Protein AF-A0A7D9M108-F1 (afdb_monomer)

Foldseek 3Di:
DDDDPVCCVPPVPPPPDDDDDPVVVVVVVVVVVVVVVVVVVVVVVVVVVVVVVVVVVVVVVVVVVVVVVVVVVVVVVVVVVVVVVVVVVVVVVVVVVVVVVVVVVVVVVVVVVVVVVVVVVVVVVVVVVVVVVVVVVVVD

pLDDT: mean 90.79, std 12.87, range [45.12, 98.62]

Sequence (140 aa):
ELSCTHCMVLTHNKQNHSCVSVEEVAQKQREILESSSATLDEKLSEGKKALNNISGVMKSLEENTSATKEKIKQQKENIAKSVVDKLDERAKKMYEEVDEIHDELHTELSQQHDEIKEYIDKVQGNFSRKEVDSWTLMVY

Organism: Paramuricea clavata (NCBI:txid317549)

Secondary structure (DSSP, 8-state):
----HHHHHHTS-STT-----HHHHHHHHHHHHHHHHHHHHHHHHHHHHHHHHHHHHHHHHHHHHHHHHHHHHHHHHHHHHHHHHHHHHHHHHHHHHHHHHHHHHHHHHHHHHHHHHHHHHHHHHHHHHHHHHHHHHH--

Structure (mmCIF, N/CA/C/O backbone):
data_AF-A0A7D9M108-F1
#
_entry.id   AF-A0A7D9M108-F1
#
loop_
_atom_site.group_PDB
_atom_site.id
_atom_site.type_symbol
_atom_site.label_atom_id
_atom_site.label_alt_id
_atom_site.label_comp_id
_atom_site.label_asym_id
_atom_site.label_entity_id
_atom_site.label_seq_id
_atom_site.pdbx_PDB_ins_code
_atom_site.Cartn_x
_atom_site.Cartn_y
_atom_site.Cartn_z
_atom_site.occupancy
_atom_site.B_iso_or_equiv
_atom_site.auth_seq_id
_atom_site.auth_comp_id
_atom_site.auth_asym_id
_atom_site.auth_atom_id
_atom_site.pdbx_PDB_model_num
ATOM 1 N N . GLU A 1 1 ? 36.922 18.500 -56.507 1.00 72.56 1 GLU A N 1
ATOM 2 C CA . GLU A 1 1 ? 36.390 18.649 -57.875 1.00 72.56 1 GLU A CA 1
ATOM 3 C C . GLU A 1 1 ? 36.735 17.388 -58.645 1.00 72.56 1 GLU A C 1
ATOM 5 O O . GLU A 1 1 ? 37.875 16.949 -58.556 1.00 72.56 1 GLU A O 1
ATOM 10 N N . LEU A 1 2 ? 35.763 16.762 -59.309 1.00 83.75 2 LEU A N 1
ATOM 11 C CA . LEU A 1 2 ? 36.060 15.682 -60.247 1.00 83.75 2 LEU A CA 1
ATOM 12 C C . LEU A 1 2 ? 36.351 16.331 -61.596 1.00 83.75 2 LEU A C 1
ATOM 14 O O . LEU A 1 2 ? 35.520 17.080 -62.102 1.00 83.75 2 LEU A O 1
ATOM 18 N N . SER A 1 3 ? 37.519 16.060 -62.162 1.00 79.81 3 SER A N 1
ATOM 19 C CA . SER A 1 3 ? 37.904 16.573 -63.473 1.00 79.81 3 SER A CA 1
ATOM 20 C C . SER A 1 3 ? 38.330 15.417 -64.370 1.00 79.81 3 SER A C 1
ATOM 22 O O . SER A 1 3 ? 38.882 14.418 -63.911 1.00 79.81 3 SER A O 1
ATOM 24 N N . CYS A 1 4 ? 38.028 15.520 -65.665 1.00 85.19 4 CYS A N 1
ATOM 25 C CA . CYS A 1 4 ? 38.573 14.584 -66.638 1.00 85.19 4 CYS A CA 1
ATOM 26 C C . CYS A 1 4 ? 40.040 14.932 -66.931 1.00 85.19 4 CYS A C 1
ATOM 28 O O . CYS A 1 4 ? 40.497 16.051 -66.682 1.00 85.19 4 CYS A O 1
ATOM 30 N N . THR A 1 5 ? 40.770 13.994 -67.528 1.00 81.69 5 THR A N 1
ATOM 31 C CA . THR A 1 5 ? 42.185 14.175 -67.890 1.00 81.69 5 THR A CA 1
ATOM 32 C C . THR A 1 5 ? 42.423 15.407 -68.769 1.00 81.69 5 THR A C 1
ATOM 34 O O . THR A 1 5 ? 43.428 16.092 -68.607 1.00 81.69 5 THR A O 1
ATOM 37 N N . HIS A 1 6 ? 41.477 15.745 -69.650 1.00 82.75 6 HIS A N 1
ATOM 38 C CA . HIS A 1 6 ? 41.556 16.930 -70.504 1.00 82.75 6 HIS A CA 1
ATOM 39 C C . HIS A 1 6 ? 41.488 18.241 -69.700 1.00 82.75 6 HIS A C 1
ATOM 41 O O . HIS A 1 6 ? 42.338 19.115 -69.867 1.00 82.75 6 HIS A O 1
ATOM 47 N N . CYS A 1 7 ? 40.534 18.357 -68.771 1.00 82.69 7 CYS A N 1
ATOM 48 C CA . CYS A 1 7 ? 40.414 19.522 -67.888 1.00 82.69 7 CYS A CA 1
ATOM 49 C C . CYS A 1 7 ? 41.597 19.631 -66.917 1.00 82.69 7 CYS A C 1
ATOM 51 O O . CYS A 1 7 ? 42.055 20.735 -66.617 1.00 82.69 7 CYS A O 1
ATOM 53 N N . MET A 1 8 ? 42.135 18.496 -66.461 1.00 77.62 8 MET A N 1
ATOM 54 C CA . MET A 1 8 ? 43.327 18.464 -65.615 1.00 77.62 8 MET A CA 1
ATOM 55 C C . MET A 1 8 ? 44.523 19.146 -66.299 1.00 77.62 8 MET A C 1
ATOM 57 O O . MET A 1 8 ? 45.190 19.974 -65.684 1.00 77.62 8 MET A O 1
ATOM 61 N N . VAL A 1 9 ? 44.744 18.862 -67.588 1.00 78.62 9 VAL A N 1
ATOM 62 C CA . VAL A 1 9 ? 45.859 19.420 -68.373 1.00 78.62 9 VAL A CA 1
ATOM 63 C C . VAL A 1 9 ? 45.629 20.882 -68.771 1.00 78.62 9 VAL A C 1
ATOM 65 O O . VAL A 1 9 ? 46.566 21.679 -68.732 1.00 78.62 9 VAL A O 1
ATOM 68 N N . LEU A 1 10 ? 44.403 21.255 -69.153 1.00 79.25 10 LEU A N 1
ATOM 69 C CA . LEU A 1 10 ? 44.119 22.593 -69.690 1.00 79.25 10 LEU A CA 1
ATOM 70 C C . LEU A 1 10 ? 43.781 23.644 -68.627 1.00 79.25 10 LEU A C 1
ATOM 72 O O . LEU A 1 10 ? 44.038 24.828 -68.837 1.00 79.25 10 LEU A O 1
ATOM 76 N N . THR A 1 11 ? 43.195 23.235 -67.503 1.00 74.50 11 THR A N 1
ATOM 77 C CA . THR A 1 11 ? 42.589 24.157 -66.528 1.00 74.50 11 THR A CA 1
ATOM 78 C C . THR A 1 11 ? 43.214 24.031 -65.140 1.00 74.50 11 THR A C 1
ATOM 80 O O . THR A 1 11 ? 43.449 25.050 -64.490 1.00 74.50 11 THR A O 1
ATOM 83 N N . HIS A 1 12 ? 43.553 22.814 -64.700 1.00 72.56 12 HIS A N 1
ATOM 84 C CA . HIS A 1 12 ? 44.090 22.558 -63.353 1.00 72.56 12 HIS A CA 1
ATOM 85 C C . HIS A 1 12 ? 45.622 22.390 -63.285 1.00 72.56 12 HIS A C 1
ATOM 87 O O . HIS A 1 12 ? 46.151 22.112 -62.216 1.00 72.56 12 HIS A O 1
ATOM 93 N N . ASN A 1 13 ? 46.352 22.625 -64.382 1.00 68.25 13 ASN A N 1
ATOM 94 C CA . ASN A 1 13 ? 47.820 22.511 -64.471 1.00 68.25 13 ASN A CA 1
ATOM 95 C C . ASN A 1 13 ? 48.595 23.676 -63.796 1.00 68.25 13 ASN A C 1
ATOM 97 O O . ASN A 1 13 ? 49.824 23.718 -63.810 1.00 68.25 13 ASN A O 1
ATOM 101 N N . LYS A 1 14 ? 47.908 24.667 -63.204 1.00 63.91 14 LYS A N 1
ATOM 102 C CA . LYS A 1 14 ? 48.582 25.710 -62.408 1.00 63.91 14 LYS A CA 1
ATOM 103 C C . LYS A 1 14 ? 49.138 25.080 -61.125 1.00 63.91 14 LYS A C 1
ATOM 105 O O . LYS A 1 14 ? 48.411 24.386 -60.425 1.00 63.91 14 LYS A O 1
ATOM 110 N N . GLN A 1 15 ? 50.403 25.375 -60.815 1.00 59.16 15 GLN A N 1
ATOM 111 C CA . GLN A 1 15 ? 51.309 24.700 -59.858 1.00 59.16 15 GLN A CA 1
ATOM 112 C C . GLN A 1 15 ? 50.835 24.487 -58.398 1.00 59.16 15 GLN A C 1
ATOM 114 O O . GLN A 1 15 ? 51.610 23.990 -57.590 1.00 59.16 15 GLN A O 1
ATOM 119 N N . ASN A 1 16 ? 49.588 24.795 -58.039 1.00 63.91 16 ASN A N 1
ATOM 120 C CA . ASN A 1 16 ? 49.085 24.713 -56.664 1.00 63.91 16 ASN A CA 1
ATOM 121 C C . ASN A 1 16 ? 47.936 23.706 -56.467 1.00 63.91 16 ASN A C 1
ATOM 123 O O . ASN A 1 16 ? 47.341 23.675 -55.393 1.00 63.91 16 ASN A O 1
ATOM 127 N N . HIS A 1 17 ? 47.581 22.905 -57.478 1.00 70.44 17 HIS A N 1
ATOM 128 C CA . HIS A 1 17 ? 46.507 21.913 -57.365 1.00 70.44 17 HIS A CA 1
ATOM 129 C C . HIS A 1 17 ? 47.101 20.507 -57.206 1.00 70.44 17 HIS A C 1
ATOM 131 O O . HIS A 1 17 ? 47.738 19.986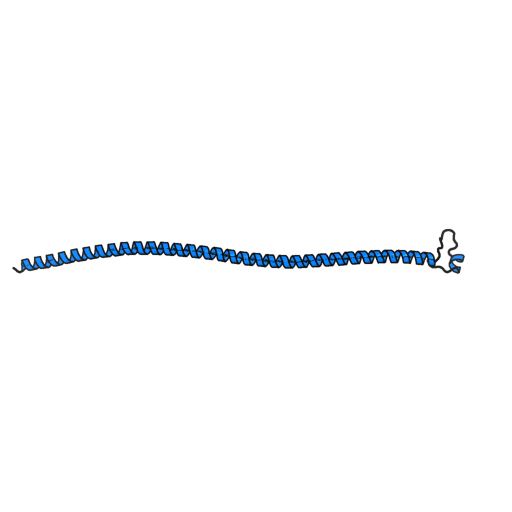 -58.117 1.00 70.44 17 HIS A O 1
ATOM 137 N N . SER A 1 18 ? 46.883 19.887 -56.043 1.00 75.69 18 SER A N 1
ATOM 138 C CA . SER A 1 18 ? 47.225 18.478 -55.819 1.00 75.69 18 SER A CA 1
ATOM 139 C C . SER A 1 18 ? 46.162 17.591 -56.468 1.00 75.69 18 SER A C 1
ATOM 141 O O . SER A 1 18 ? 44.991 17.651 -56.087 1.00 75.69 18 SER A O 1
ATOM 143 N N . CYS A 1 19 ? 46.554 16.800 -57.470 1.00 78.06 19 CYS A N 1
ATOM 144 C CA . CYS A 1 19 ? 45.674 15.836 -58.121 1.00 78.06 19 CYS A CA 1
ATOM 145 C C . CYS A 1 19 ? 45.893 14.444 -57.525 1.00 78.06 19 CYS A C 1
ATOM 147 O O . CYS A 1 19 ? 47.019 13.956 -57.473 1.00 78.06 19 CYS A O 1
ATOM 149 N N . VAL A 1 20 ? 44.803 13.802 -57.114 1.00 83.25 20 VAL A N 1
ATOM 150 C CA . VAL A 1 20 ? 44.785 12.453 -56.539 1.00 83.25 20 VAL A CA 1
ATOM 151 C C . VAL A 1 20 ? 43.847 11.596 -57.380 1.00 83.25 20 VAL A C 1
ATOM 153 O O . VAL A 1 20 ? 42.858 12.109 -57.914 1.00 83.25 20 VAL A O 1
ATOM 156 N N . SER A 1 21 ? 44.152 10.307 -57.533 1.00 86.25 21 SER A N 1
ATOM 157 C CA . SER A 1 21 ? 43.277 9.401 -58.273 1.00 86.25 21 SER A CA 1
ATOM 158 C C . SER A 1 21 ? 41.895 9.317 -57.609 1.00 86.25 21 SER A C 1
ATOM 160 O O . SER A 1 21 ? 41.754 9.372 -56.384 1.00 86.25 21 SER A O 1
ATOM 162 N N . VAL A 1 22 ? 40.846 9.184 -58.426 1.00 89.38 22 VAL A N 1
ATOM 163 C CA . VAL A 1 22 ? 39.476 9.000 -57.914 1.00 89.38 22 VAL A CA 1
ATOM 164 C C . VAL A 1 22 ? 39.385 7.735 -57.063 1.00 89.38 22 VAL A C 1
ATOM 166 O O . VAL A 1 22 ? 38.650 7.717 -56.082 1.00 89.38 22 VAL A O 1
ATOM 169 N N . GLU A 1 23 ? 40.158 6.706 -57.407 1.00 90.94 23 GLU A N 1
ATOM 170 C CA . GLU A 1 23 ? 40.229 5.444 -56.676 1.00 90.94 23 GLU A CA 1
ATOM 171 C C . GLU A 1 23 ? 40.731 5.634 -55.239 1.00 90.94 23 GLU A C 1
ATOM 173 O O . GLU A 1 23 ? 40.054 5.209 -54.306 1.00 90.94 23 GLU A O 1
ATOM 178 N N . GLU A 1 24 ? 41.834 6.361 -55.032 1.00 90.31 24 GLU A N 1
ATOM 179 C CA . GLU A 1 24 ? 42.357 6.648 -53.688 1.00 90.31 24 GLU A CA 1
ATOM 180 C C . GLU A 1 24 ? 41.374 7.460 -52.836 1.00 90.31 24 GLU A C 1
ATOM 182 O O . GLU A 1 24 ? 41.210 7.202 -51.642 1.00 90.31 24 GLU A O 1
ATOM 187 N N . VAL A 1 25 ? 40.705 8.453 -53.434 1.00 91.44 25 VAL A N 1
ATOM 188 C CA . VAL A 1 25 ? 39.698 9.258 -52.725 1.00 91.44 25 VAL A CA 1
ATOM 189 C C . VAL A 1 25 ? 38.473 8.407 -52.386 1.00 91.44 25 VAL A C 1
ATOM 191 O O . VAL A 1 25 ? 37.967 8.483 -51.266 1.00 91.44 25 VAL A O 1
ATOM 194 N N . ALA A 1 26 ? 38.014 7.572 -53.320 1.00 93.44 26 ALA A N 1
ATOM 195 C CA . ALA A 1 26 ? 36.885 6.674 -53.109 1.00 93.44 26 ALA A CA 1
ATOM 196 C C . ALA A 1 26 ? 37.183 5.624 -52.031 1.00 93.44 26 ALA A C 1
ATOM 198 O O . ALA A 1 26 ? 36.314 5.343 -51.205 1.00 93.44 26 ALA A O 1
ATOM 199 N N . GLN A 1 27 ? 38.404 5.081 -52.001 1.00 95.56 27 GLN A N 1
ATOM 200 C CA . GLN A 1 27 ? 38.841 4.151 -50.965 1.00 95.56 27 GLN A CA 1
ATOM 201 C C . GLN A 1 27 ? 38.851 4.824 -49.588 1.00 95.56 27 GLN A C 1
ATOM 203 O O . GLN A 1 27 ? 38.199 4.329 -48.672 1.00 95.56 27 GLN A O 1
ATOM 208 N N . LYS A 1 28 ? 39.497 5.990 -49.449 1.00 95.31 28 LYS A N 1
ATOM 209 C CA . LYS A 1 28 ? 39.521 6.734 -48.176 1.00 95.31 28 LYS A CA 1
ATOM 210 C C . LYS A 1 28 ? 38.118 7.073 -47.683 1.00 95.31 28 LYS A C 1
ATOM 212 O O . LYS A 1 28 ? 37.820 6.923 -46.502 1.00 95.31 28 LYS A O 1
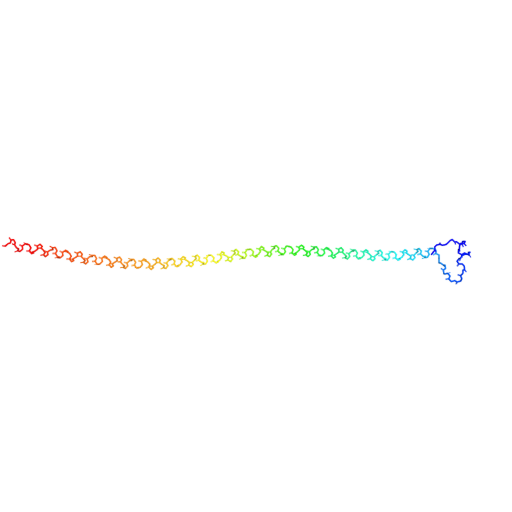ATOM 217 N N . GLN A 1 29 ? 37.238 7.509 -48.584 1.00 96.19 29 GLN A N 1
ATOM 218 C CA . GLN A 1 29 ? 35.864 7.831 -48.214 1.00 96.19 29 GLN A CA 1
ATOM 219 C C . GLN A 1 29 ? 35.093 6.586 -47.761 1.00 96.19 29 GLN A C 1
ATOM 221 O O . GLN A 1 29 ? 34.307 6.672 -46.820 1.00 96.19 29 GLN A O 1
ATOM 226 N N . ARG A 1 30 ? 35.326 5.431 -48.396 1.00 97.19 30 ARG A N 1
ATOM 227 C CA . ARG A 1 30 ? 34.731 4.154 -47.987 1.00 97.19 30 ARG A CA 1
ATOM 228 C C . ARG A 1 30 ? 35.179 3.757 -46.582 1.00 97.19 30 ARG A C 1
ATOM 230 O O . ARG A 1 30 ? 34.321 3.488 -45.751 1.00 97.19 30 ARG A O 1
ATOM 237 N N . GLU A 1 31 ? 36.476 3.809 -46.297 1.00 97.19 31 GLU A N 1
ATOM 238 C CA . GLU A 1 31 ? 37.031 3.488 -44.972 1.00 97.19 31 GLU A CA 1
ATOM 239 C C . GLU A 1 31 ? 36.461 4.410 -43.874 1.00 97.19 31 GLU A C 1
ATOM 241 O O . GLU A 1 31 ? 36.070 3.950 -42.799 1.00 97.19 31 GLU A O 1
ATOM 246 N N . ILE A 1 32 ? 36.335 5.714 -44.156 1.00 97.31 32 ILE A N 1
ATOM 247 C CA . ILE A 1 32 ? 35.716 6.683 -43.233 1.00 97.31 32 ILE A CA 1
ATOM 248 C C . ILE A 1 32 ? 34.241 6.342 -42.980 1.00 97.31 32 ILE A C 1
ATOM 250 O O . ILE A 1 32 ? 33.779 6.409 -41.836 1.00 97.31 32 ILE A O 1
ATOM 254 N N . LEU A 1 33 ? 33.495 5.987 -44.030 1.00 97.62 33 LEU A N 1
ATOM 255 C CA . LEU A 1 33 ? 32.083 5.620 -43.918 1.00 97.62 33 LEU A CA 1
ATOM 256 C C . LEU A 1 33 ? 31.899 4.318 -43.136 1.00 97.62 33 LEU A C 1
ATOM 258 O O . LEU A 1 33 ? 31.022 4.258 -42.280 1.00 97.62 33 LEU A O 1
ATOM 262 N N . GLU A 1 34 ? 32.734 3.311 -43.380 1.00 97.94 34 GLU A N 1
ATOM 263 C CA . GLU A 1 34 ? 32.711 2.038 -42.652 1.00 97.94 34 GLU A CA 1
ATOM 264 C C . GLU A 1 34 ? 32.991 2.247 -41.158 1.00 97.94 34 GLU A C 1
ATOM 266 O O . GLU A 1 34 ? 32.228 1.772 -40.316 1.00 97.94 34 GLU A O 1
ATOM 271 N N . SER A 1 35 ? 34.012 3.041 -40.818 1.00 97.62 35 SER A N 1
ATOM 272 C CA . SER A 1 35 ? 34.331 3.400 -39.429 1.00 97.62 35 SER A CA 1
ATOM 273 C C . SER A 1 35 ? 33.192 4.174 -38.748 1.00 97.62 35 SER A C 1
ATOM 275 O O . SER A 1 35 ? 32.798 3.880 -37.613 1.00 97.62 35 SER A O 1
ATOM 277 N N . SER A 1 36 ? 32.597 5.130 -39.466 1.00 97.50 36 SER A N 1
ATOM 278 C CA . SER A 1 36 ? 31.458 5.906 -38.964 1.00 97.50 36 SER A CA 1
ATOM 279 C C . SER A 1 36 ? 30.226 5.024 -38.751 1.00 97.50 36 SER A C 1
ATOM 281 O O . SER A 1 36 ? 29.555 5.154 -37.730 1.00 97.50 36 SER A O 1
ATOM 283 N N . SER A 1 37 ? 29.949 4.098 -39.674 1.00 97.94 37 SER A N 1
ATOM 284 C CA . SER A 1 37 ? 28.848 3.137 -39.555 1.00 97.94 37 SER A CA 1
ATOM 285 C C . SER A 1 37 ? 29.034 2.233 -38.341 1.00 97.94 37 SER A C 1
ATOM 287 O O . SER A 1 37 ? 28.112 2.105 -37.542 1.00 97.94 37 SER A O 1
ATOM 289 N N . ALA A 1 38 ? 30.235 1.679 -38.147 1.00 98.00 38 ALA A N 1
ATOM 290 C CA . ALA A 1 38 ? 30.536 0.843 -36.987 1.00 98.00 38 ALA A CA 1
ATOM 291 C C . ALA A 1 38 ? 30.334 1.602 -35.664 1.00 98.00 38 ALA A C 1
ATOM 293 O O . ALA A 1 38 ? 29.736 1.076 -34.725 1.00 98.00 38 ALA A O 1
ATOM 294 N N . THR A 1 39 ? 30.757 2.870 -35.611 1.00 98.12 39 THR A N 1
ATOM 295 C CA . THR A 1 39 ? 30.539 3.734 -34.440 1.00 98.12 39 THR A CA 1
ATOM 296 C C . THR A 1 39 ? 29.047 3.976 -34.183 1.00 98.12 39 THR A C 1
ATOM 298 O O . THR A 1 39 ? 28.594 3.946 -33.038 1.00 98.12 39 THR A O 1
ATOM 301 N N . LEU A 1 40 ? 28.259 4.213 -35.237 1.00 98.19 40 LEU A N 1
ATOM 302 C CA . LEU A 1 40 ? 26.811 4.402 -35.116 1.00 98.19 40 LEU A CA 1
ATOM 303 C C . LEU A 1 40 ? 26.107 3.132 -34.628 1.00 98.19 40 LEU A C 1
ATOM 305 O O . LEU A 1 40 ? 25.223 3.228 -33.776 1.00 98.19 40 LEU A O 1
ATOM 309 N N . ASP A 1 41 ? 26.513 1.959 -35.112 1.00 98.38 41 ASP A N 1
ATOM 310 C CA . ASP A 1 41 ? 25.960 0.674 -34.678 1.00 98.38 41 ASP A CA 1
ATOM 311 C C . ASP A 1 41 ? 26.253 0.396 -33.197 1.00 98.38 41 ASP A C 1
ATOM 313 O O . ASP A 1 41 ? 25.360 -0.030 -32.455 1.00 98.38 41 ASP A O 1
ATOM 317 N N . GLU A 1 42 ? 27.468 0.701 -32.731 1.00 98.44 42 GLU A N 1
ATOM 318 C CA . GLU A 1 42 ? 27.830 0.609 -31.314 1.00 98.44 42 GLU A CA 1
ATOM 319 C C . GLU A 1 42 ? 26.957 1.537 -30.460 1.00 98.44 42 GLU A C 1
ATOM 321 O O . GLU A 1 42 ? 26.319 1.087 -29.503 1.00 98.44 42 GLU A O 1
ATOM 326 N N . LYS A 1 43 ? 26.836 2.815 -30.844 1.00 98.31 43 LYS A N 1
ATOM 327 C CA . LYS A 1 43 ? 26.004 3.791 -30.121 1.00 98.31 43 LYS A CA 1
ATOM 328 C C . LYS A 1 43 ? 24.526 3.410 -30.124 1.00 98.31 43 LYS A C 1
ATOM 330 O O . LYS A 1 43 ? 23.839 3.590 -29.117 1.00 98.31 43 LYS A O 1
ATOM 335 N N . LEU A 1 44 ? 24.030 2.841 -31.221 1.00 98.38 44 LEU A N 1
ATOM 336 C CA . LEU A 1 44 ? 22.667 2.327 -31.303 1.00 98.38 44 LEU A CA 1
ATOM 337 C C . LEU A 1 44 ? 22.460 1.138 -30.355 1.00 98.38 44 LEU A C 1
ATOM 339 O O . LEU A 1 44 ? 21.421 1.048 -29.697 1.00 98.38 44 LEU A O 1
ATOM 343 N N . SER A 1 45 ? 23.436 0.234 -30.264 1.00 98.50 45 SER A N 1
ATOM 344 C CA . SER A 1 45 ? 23.410 -0.903 -29.338 1.00 98.50 45 SER A CA 1
ATOM 345 C C . SER A 1 45 ? 23.418 -0.447 -27.874 1.00 98.50 45 SER A C 1
ATOM 347 O O . SER A 1 45 ? 22.573 -0.880 -27.082 1.00 98.50 45 SER A O 1
ATOM 349 N N . GLU A 1 46 ? 24.298 0.494 -27.522 1.00 98.50 46 GLU A N 1
ATOM 350 C CA . GLU A 1 46 ? 24.340 1.122 -26.196 1.00 98.50 46 GLU A CA 1
ATOM 351 C C . GLU A 1 46 ? 23.003 1.788 -25.849 1.00 98.50 46 GLU A C 1
ATOM 353 O O . GLU A 1 46 ? 22.456 1.556 -24.768 1.00 98.50 46 GLU A O 1
ATOM 358 N N . GLY A 1 47 ? 22.438 2.555 -26.788 1.00 98.56 47 GLY A N 1
ATOM 359 C CA . GLY A 1 47 ? 21.142 3.211 -26.629 1.00 98.56 47 GLY A CA 1
ATOM 360 C C . GLY A 1 47 ? 20.006 2.218 -26.382 1.00 98.56 47 GLY A C 1
ATOM 361 O O . GLY A 1 47 ? 19.211 2.405 -25.460 1.00 98.56 47 GLY A O 1
ATOM 362 N N . LYS A 1 48 ? 19.960 1.111 -27.136 1.00 98.62 48 LYS A N 1
ATOM 363 C CA . LYS A 1 48 ? 18.978 0.029 -26.928 1.00 98.62 48 LYS A CA 1
ATOM 364 C C . LYS A 1 48 ? 19.122 -0.617 -25.550 1.00 98.62 48 LYS A C 1
ATOM 366 O O . LYS A 1 48 ? 18.120 -0.862 -24.879 1.00 98.62 48 LYS A O 1
ATOM 371 N N . LYS A 1 49 ? 20.355 -0.872 -25.100 1.00 98.56 49 LYS A N 1
ATOM 372 C CA . LYS A 1 49 ? 20.622 -1.436 -23.769 1.00 98.56 49 LYS A CA 1
ATOM 373 C C . LYS A 1 49 ? 20.178 -0.484 -22.657 1.00 98.56 49 LYS A C 1
ATOM 375 O O . LYS A 1 49 ? 19.518 -0.916 -21.714 1.00 98.56 49 LYS A O 1
ATOM 380 N N . ALA A 1 50 ? 20.505 0.802 -22.779 1.00 98.50 50 ALA A N 1
ATOM 381 C CA . ALA A 1 50 ? 20.087 1.823 -21.825 1.00 98.50 50 ALA A CA 1
ATOM 382 C C . ALA A 1 50 ? 18.557 1.935 -21.753 1.00 98.50 50 ALA A C 1
ATOM 384 O O . ALA A 1 50 ? 18.000 1.945 -20.656 1.00 98.50 50 ALA A O 1
ATOM 385 N N . LEU A 1 51 ? 17.879 1.934 -22.906 1.00 98.56 51 LEU A N 1
ATOM 386 C CA . LEU A 1 51 ? 16.420 1.981 -22.974 1.00 98.56 51 LEU A CA 1
ATOM 387 C C . LEU A 1 51 ? 15.780 0.782 -22.263 1.00 98.56 51 LEU A C 1
ATOM 389 O O . LEU A 1 51 ? 14.919 0.976 -21.410 1.00 98.56 51 LEU A O 1
ATOM 393 N N . ASN A 1 52 ? 16.250 -0.438 -22.536 1.00 98.56 52 ASN A N 1
ATOM 394 C CA . ASN A 1 52 ? 15.742 -1.645 -21.877 1.00 98.56 52 ASN A CA 1
ATOM 395 C C . ASN A 1 52 ? 15.937 -1.605 -20.355 1.00 98.56 52 ASN A C 1
ATOM 397 O O . ASN A 1 52 ? 15.032 -1.978 -19.607 1.00 98.56 52 ASN A O 1
ATOM 401 N N . ASN A 1 53 ? 17.091 -1.122 -19.888 1.00 98.50 53 ASN A N 1
ATOM 402 C CA . ASN A 1 53 ? 17.350 -0.965 -18.458 1.00 98.50 53 ASN A CA 1
ATOM 403 C C . ASN A 1 53 ? 16.379 0.036 -17.818 1.00 98.50 53 ASN A C 1
ATOM 405 O O . ASN A 1 53 ? 15.812 -0.254 -16.766 1.00 98.50 53 ASN A O 1
ATOM 409 N N . ILE A 1 54 ? 16.155 1.188 -18.460 1.00 98.56 54 ILE A N 1
ATOM 410 C CA . ILE A 1 54 ? 15.209 2.202 -17.977 1.00 98.56 54 ILE A CA 1
ATOM 411 C C . ILE A 1 54 ? 13.791 1.630 -17.933 1.00 98.56 54 ILE A C 1
ATOM 413 O O . ILE A 1 54 ? 13.123 1.761 -16.910 1.00 98.56 54 ILE A O 1
ATOM 417 N N . SER A 1 55 ? 13.346 0.935 -18.983 1.00 98.44 55 SER A N 1
ATOM 418 C CA . SER A 1 55 ? 12.034 0.278 -19.000 1.00 98.44 55 SER A CA 1
ATOM 419 C C . SER A 1 55 ? 11.885 -0.750 -17.874 1.00 98.44 55 SER A C 1
ATOM 421 O O . SER A 1 55 ? 10.836 -0.808 -17.233 1.00 98.44 55 SER A O 1
ATOM 423 N N . GLY A 1 56 ? 12.939 -1.519 -17.581 1.00 98.62 56 GLY A N 1
ATOM 424 C CA . GLY A 1 56 ? 12.959 -2.445 -16.448 1.00 98.62 56 GLY A CA 1
ATOM 425 C C . GLY A 1 56 ? 12.806 -1.731 -15.103 1.00 98.62 56 GLY A C 1
ATOM 426 O O . GLY A 1 56 ? 11.972 -2.120 -14.289 1.00 98.62 56 GLY A O 1
ATOM 427 N N . VAL A 1 57 ? 13.554 -0.645 -14.887 1.00 98.50 57 VAL A N 1
ATOM 428 C CA . VAL A 1 57 ? 13.460 0.162 -13.659 1.00 98.50 57 VAL A CA 1
ATOM 429 C C . VAL A 1 57 ? 12.078 0.802 -13.509 1.00 98.50 57 VAL A C 1
ATOM 431 O O . VAL A 1 57 ? 11.530 0.793 -12.409 1.00 98.50 57 VAL A O 1
ATOM 434 N N . MET A 1 58 ? 11.487 1.316 -14.593 1.00 98.50 58 MET A N 1
ATOM 435 C CA . MET A 1 58 ? 10.136 1.890 -14.573 1.00 98.50 58 MET A CA 1
ATOM 436 C C . MET A 1 58 ? 9.088 0.860 -14.146 1.00 98.50 58 MET A C 1
ATOM 438 O O . MET A 1 58 ? 8.256 1.159 -13.292 1.00 98.50 58 MET A O 1
ATOM 442 N N . LYS A 1 59 ? 9.171 -0.366 -14.674 1.00 98.44 59 LYS A N 1
ATOM 443 C CA . LYS A 1 59 ? 8.273 -1.457 -14.285 1.00 98.44 59 LYS A CA 1
ATOM 444 C C . LYS A 1 59 ? 8.419 -1.807 -12.801 1.00 98.44 59 LYS A C 1
ATOM 446 O O . LYS A 1 59 ? 7.426 -1.849 -12.080 1.00 98.44 59 LYS A O 1
ATOM 451 N N . SER A 1 60 ? 9.653 -1.968 -12.320 1.00 98.44 60 SER A N 1
ATOM 452 C CA . SER A 1 60 ? 9.915 -2.238 -10.900 1.00 98.44 60 SER A CA 1
ATOM 453 C C . SER A 1 60 ? 9.414 -1.114 -9.989 1.00 98.44 60 SER A C 1
ATOM 455 O O . SER A 1 60 ? 8.918 -1.374 -8.894 1.00 98.44 60 SER A O 1
ATOM 457 N N . LEU A 1 61 ? 9.528 0.146 -10.420 1.00 98.44 61 LEU A N 1
ATOM 458 C CA . LEU A 1 61 ? 9.012 1.293 -9.674 1.00 98.44 61 LEU A CA 1
ATOM 459 C C . LEU A 1 61 ? 7.485 1.238 -9.541 1.00 98.44 61 LEU A C 1
ATOM 461 O O . LEU A 1 61 ? 6.956 1.492 -8.456 1.00 98.44 61 LEU A O 1
ATOM 465 N N . GLU A 1 62 ? 6.778 0.894 -10.615 1.00 98.31 62 GLU A N 1
ATOM 466 C CA . GLU A 1 62 ? 5.319 0.773 -10.624 1.00 98.31 62 GLU A CA 1
ATOM 467 C C . GLU A 1 62 ? 4.830 -0.379 -9.731 1.00 98.31 62 GLU A C 1
ATOM 469 O O . GLU A 1 62 ? 3.929 -0.191 -8.904 1.00 98.31 62 GLU A O 1
ATOM 474 N N . GLU A 1 63 ? 5.481 -1.541 -9.820 1.00 98.44 63 GLU A N 1
ATOM 475 C CA . GLU A 1 63 ? 5.203 -2.706 -8.973 1.00 98.44 63 GLU A CA 1
ATOM 476 C C . GLU A 1 63 ? 5.440 -2.388 -7.489 1.00 98.44 63 GLU A C 1
ATOM 478 O O . GLU A 1 63 ? 4.557 -2.600 -6.651 1.00 98.44 63 GLU A O 1
ATOM 483 N N . ASN A 1 64 ? 6.590 -1.792 -7.156 1.00 98.44 64 ASN A N 1
ATOM 484 C CA . ASN A 1 64 ? 6.932 -1.415 -5.783 1.00 98.44 64 ASN A CA 1
ATOM 485 C C . ASN A 1 64 ? 5.979 -0.363 -5.213 1.00 98.44 64 ASN A C 1
ATOM 487 O O . ASN A 1 64 ? 5.586 -0.441 -4.044 1.00 98.44 64 ASN A O 1
ATOM 491 N N . THR A 1 65 ? 5.585 0.615 -6.028 1.00 98.38 65 THR A N 1
ATOM 492 C CA . THR A 1 65 ? 4.634 1.653 -5.620 1.00 98.38 65 THR A CA 1
ATOM 493 C C . THR A 1 65 ? 3.274 1.040 -5.307 1.00 98.38 65 THR A C 1
ATOM 495 O O . THR A 1 65 ? 2.678 1.350 -4.274 1.00 98.38 65 THR A O 1
ATOM 498 N N . SER A 1 66 ? 2.796 0.140 -6.165 1.00 98.19 66 SER A N 1
ATOM 499 C CA . SER A 1 66 ? 1.517 -0.552 -5.984 1.00 98.19 66 SER A CA 1
ATOM 500 C C . SER A 1 66 ? 1.531 -1.441 -4.738 1.00 98.19 66 SER A C 1
ATOM 502 O O . SER A 1 66 ? 0.640 -1.335 -3.895 1.00 98.19 66 SER A O 1
ATOM 504 N N . ALA A 1 67 ? 2.592 -2.231 -4.547 1.00 98.50 67 ALA A N 1
ATOM 505 C CA . ALA A 1 67 ? 2.766 -3.069 -3.362 1.00 98.50 67 ALA A CA 1
ATOM 506 C C . ALA A 1 6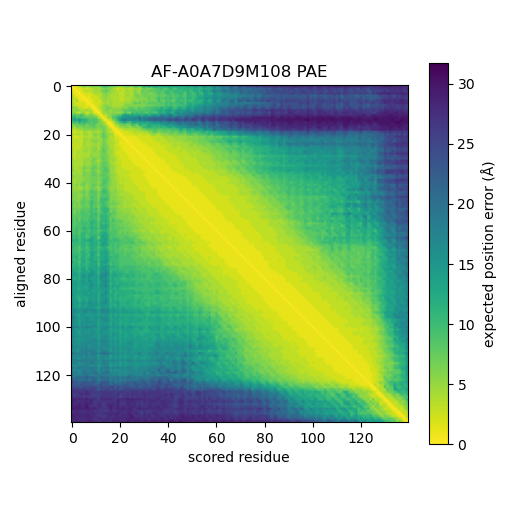7 ? 2.840 -2.243 -2.066 1.00 98.50 67 ALA A C 1
ATOM 508 O O . ALA A 1 67 ? 2.283 -2.632 -1.040 1.00 98.50 67 ALA A O 1
ATOM 509 N N . THR A 1 68 ? 3.502 -1.085 -2.103 1.00 98.50 68 THR A N 1
ATOM 510 C CA . THR A 1 68 ? 3.598 -0.188 -0.942 1.00 98.50 68 THR A CA 1
ATOM 511 C C . THR A 1 68 ? 2.242 0.418 -0.590 1.00 98.50 68 THR A C 1
ATOM 513 O O . THR A 1 68 ? 1.872 0.431 0.583 1.00 98.50 68 THR A O 1
ATOM 516 N N . LYS A 1 69 ? 1.465 0.868 -1.585 1.00 98.44 69 LYS A N 1
ATOM 517 C CA . LYS A 1 69 ? 0.100 1.376 -1.367 1.00 98.44 69 LYS A CA 1
ATOM 518 C C . LYS A 1 69 ? -0.802 0.324 -0.720 1.00 98.44 69 LYS A C 1
ATOM 520 O O . LYS A 1 69 ? -1.521 0.643 0.224 1.00 98.44 69 LYS A O 1
ATOM 525 N N . GLU A 1 70 ? -0.722 -0.922 -1.180 1.00 98.50 70 GLU A N 1
ATOM 526 C CA . GLU A 1 70 ? -1.517 -2.019 -0.623 1.00 98.50 70 GLU A CA 1
ATOM 527 C C . GLU A 1 70 ? -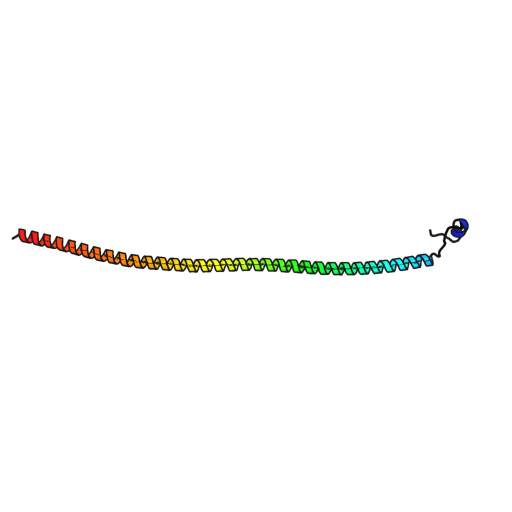1.113 -2.345 0.823 1.00 98.50 70 GLU A C 1
ATOM 529 O O . GLU A 1 70 ? -1.970 -2.461 1.698 1.00 98.50 70 GLU A O 1
ATOM 534 N N . LYS A 1 71 ? 0.193 -2.377 1.125 1.00 98.50 71 LY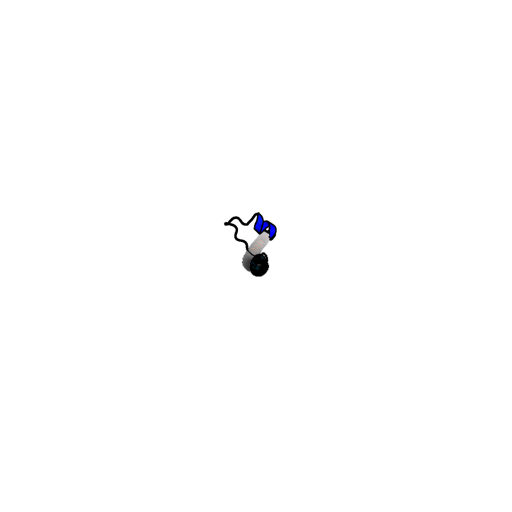S A N 1
ATOM 535 C CA . LYS A 1 71 ? 0.682 -2.540 2.506 1.00 98.50 71 LYS A CA 1
ATOM 536 C C . LYS A 1 71 ? 0.182 -1.434 3.433 1.00 98.50 71 LYS A C 1
ATOM 538 O O . LYS A 1 71 ? -0.238 -1.726 4.549 1.00 98.50 71 LYS A O 1
ATOM 543 N N . ILE A 1 72 ? 0.198 -0.179 2.977 1.00 98.38 72 ILE A N 1
ATOM 544 C CA . ILE A 1 72 ? -0.317 0.959 3.755 1.00 98.38 72 ILE A CA 1
ATOM 545 C C . ILE A 1 72 ? -1.812 0.779 4.044 1.00 98.38 72 ILE A C 1
ATOM 547 O O . ILE A 1 72 ? -2.250 1.000 5.174 1.00 98.38 72 ILE A O 1
ATOM 551 N N . LYS A 1 73 ? -2.597 0.347 3.050 1.00 98.31 73 LYS A N 1
ATOM 552 C CA . LYS A 1 73 ? -4.031 0.084 3.216 1.00 98.31 73 LYS A CA 1
ATOM 553 C C . LYS A 1 73 ? -4.286 -1.003 4.266 1.00 98.31 73 LYS A C 1
ATOM 555 O O . LYS A 1 73 ? -5.037 -0.764 5.209 1.00 98.31 73 LYS A O 1
ATOM 560 N N . GLN A 1 74 ? -3.597 -2.137 4.159 1.00 98.31 74 GLN A N 1
ATOM 561 C CA . GLN A 1 74 ? -3.724 -3.248 5.109 1.00 98.31 74 GLN A CA 1
ATOM 562 C C . GLN A 1 74 ? -3.299 -2.849 6.527 1.00 98.31 74 GLN A C 1
ATOM 564 O O . GLN A 1 74 ? -3.969 -3.183 7.500 1.00 98.31 74 GLN A O 1
ATOM 569 N N . GLN A 1 75 ? -2.209 -2.088 6.668 1.00 98.38 75 GLN A N 1
ATOM 570 C CA . GLN A 1 75 ? -1.777 -1.578 7.971 1.00 98.38 75 GLN A CA 1
ATOM 571 C C . GLN A 1 75 ? -2.824 -0.659 8.601 1.00 98.38 75 GLN A C 1
ATOM 573 O O . GLN A 1 75 ? -3.111 -0.794 9.790 1.00 98.38 75 GLN A O 1
ATOM 578 N N . LYS A 1 76 ? -3.427 0.241 7.815 1.00 98.06 76 LYS A N 1
ATOM 579 C CA . LYS A 1 76 ? -4.499 1.122 8.290 1.00 98.06 76 LYS A CA 1
ATOM 580 C C . LYS A 1 76 ? -5.699 0.321 8.802 1.00 98.06 76 LYS A C 1
ATOM 582 O O . LYS A 1 76 ? -6.210 0.628 9.875 1.00 98.06 76 LYS A O 1
ATOM 587 N N . GLU A 1 77 ? -6.130 -0.694 8.057 1.00 98.12 77 GLU A N 1
ATOM 588 C CA . GLU A 1 77 ? -7.250 -1.567 8.438 1.00 98.12 77 GLU A CA 1
ATOM 589 C C . GLU A 1 77 ? -6.941 -2.357 9.718 1.00 98.12 77 GLU A C 1
ATOM 591 O O . GLU A 1 77 ? -7.755 -2.381 10.641 1.00 98.12 77 GLU A O 1
ATOM 596 N N . ASN A 1 78 ? -5.734 -2.918 9.826 1.00 98.19 78 ASN A N 1
ATOM 597 C CA . ASN A 1 78 ? -5.302 -3.663 11.009 1.00 98.19 78 ASN A CA 1
ATOM 598 C C . ASN A 1 78 ? -5.235 -2.785 12.265 1.00 98.19 78 ASN A C 1
ATOM 600 O O . ASN A 1 78 ? -5.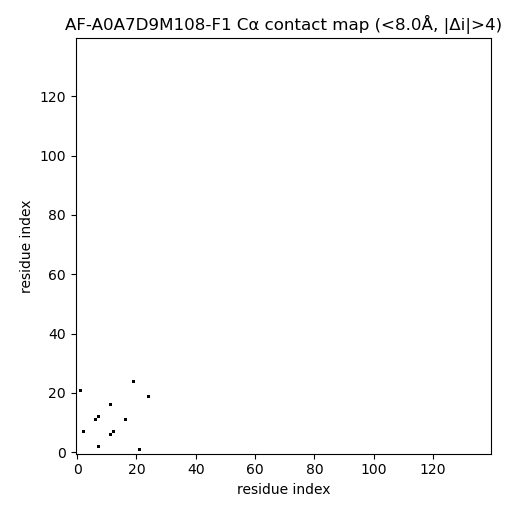680 -3.204 13.333 1.00 98.19 78 ASN A O 1
ATOM 604 N N . ILE A 1 79 ? -4.702 -1.564 12.148 1.00 98.19 79 ILE A N 1
ATOM 605 C CA . ILE A 1 79 ? -4.651 -0.612 13.265 1.00 98.19 79 ILE A CA 1
ATOM 606 C C . ILE A 1 79 ? -6.066 -0.223 13.688 1.00 98.19 79 ILE A C 1
ATOM 608 O O . ILE A 1 79 ? -6.367 -0.260 14.878 1.00 98.19 79 ILE A O 1
ATOM 612 N N . ALA A 1 80 ? -6.939 0.114 12.732 1.00 98.12 80 ALA A N 1
ATOM 613 C CA . ALA A 1 80 ? -8.318 0.487 13.029 1.00 98.12 80 ALA A CA 1
ATOM 614 C C . ALA A 1 80 ? -9.050 -0.636 13.772 1.00 98.12 80 ALA A C 1
ATOM 616 O O . ALA A 1 80 ? -9.634 -0.384 14.823 1.00 98.12 80 ALA A O 1
ATOM 617 N N . LYS A 1 81 ? -8.939 -1.877 13.284 1.00 98.12 81 LYS A N 1
ATOM 618 C CA . LYS A 1 81 ? -9.519 -3.045 13.948 1.00 98.12 81 LYS A CA 1
ATOM 619 C C . LYS A 1 81 ? -8.964 -3.225 15.361 1.00 98.12 81 LYS A C 1
ATOM 621 O O . LYS A 1 81 ? -9.732 -3.330 16.304 1.00 98.12 81 LYS A O 1
ATOM 626 N N . SER A 1 82 ? -7.640 -3.170 15.527 1.00 98.00 82 SER A N 1
ATOM 627 C CA . SER A 1 82 ? -7.016 -3.340 16.844 1.00 98.00 82 SER A CA 1
ATOM 628 C C . SER A 1 82 ? -7.445 -2.273 17.855 1.00 98.00 82 SER A C 1
ATOM 630 O O . SER A 1 82 ? -7.568 -2.565 19.043 1.00 98.00 82 SER A O 1
ATOM 632 N N . VAL A 1 83 ? -7.647 -1.034 17.402 1.00 98.19 83 VAL A N 1
ATOM 633 C CA . VAL A 1 83 ? -8.130 0.055 18.256 1.00 98.19 83 VAL A CA 1
ATOM 634 C C . VAL A 1 83 ? -9.590 -0.166 18.639 1.00 98.19 83 VAL A C 1
ATOM 636 O O . VAL A 1 83 ? -9.912 -0.019 19.814 1.00 98.19 83 VAL A O 1
ATOM 639 N N . VAL A 1 84 ? -10.447 -0.539 17.683 1.00 98.38 84 VAL A N 1
ATOM 640 C CA . VAL A 1 84 ? -11.865 -0.836 17.942 1.00 98.38 84 VAL A CA 1
ATOM 641 C C . VAL A 1 84 ? -12.000 -1.982 18.941 1.00 98.38 84 VAL A C 1
ATOM 643 O O . VAL A 1 84 ? -12.630 -1.790 19.972 1.00 98.38 84 VAL A O 1
ATOM 646 N N . ASP A 1 85 ? -11.305 -3.101 18.719 1.00 98.31 85 ASP A N 1
ATOM 647 C CA . ASP A 1 85 ? -11.371 -4.274 19.601 1.00 98.31 85 ASP A CA 1
ATOM 648 C C . ASP A 1 85 ? -10.998 -3.914 21.057 1.00 98.31 85 ASP A C 1
ATOM 650 O O . ASP A 1 85 ? -11.663 -4.328 22.006 1.00 98.31 85 ASP A O 1
ATOM 654 N N . LYS A 1 86 ? -9.962 -3.082 21.252 1.00 98.19 86 LYS A N 1
ATOM 655 C CA . LYS A 1 86 ? -9.542 -2.614 22.587 1.00 98.19 86 LYS A CA 1
ATOM 656 C C . LYS A 1 86 ? -10.529 -1.641 23.227 1.00 98.19 86 LYS A C 1
ATOM 658 O O . LYS A 1 86 ? -10.650 -1.612 24.452 1.00 98.19 86 LYS A O 1
ATOM 663 N N . LEU A 1 87 ? -11.166 -0.788 22.426 1.00 98.44 87 LEU A N 1
ATOM 664 C CA . LEU A 1 87 ? -12.189 0.131 22.920 1.00 98.44 87 LEU A CA 1
ATOM 665 C C . LEU A 1 87 ? -13.435 -0.640 23.350 1.00 98.44 87 LEU A C 1
ATOM 667 O O . LEU A 1 87 ? -13.956 -0.352 24.424 1.00 98.44 87 LEU A O 1
ATOM 671 N N . ASP A 1 88 ? -13.845 -1.643 22.577 1.00 98.44 88 ASP A N 1
ATOM 672 C CA . ASP A 1 88 ? -14.987 -2.501 22.891 1.00 98.44 88 ASP A CA 1
ATOM 673 C C . ASP A 1 88 ? -14.741 -3.317 24.166 1.00 98.44 88 ASP A C 1
ATOM 675 O O . ASP A 1 88 ? -15.599 -3.354 25.047 1.00 98.44 88 ASP A O 1
ATOM 679 N N . GLU A 1 89 ? -13.548 -3.903 24.327 1.00 98.38 89 GLU A N 1
ATOM 680 C CA . GLU A 1 89 ? -13.163 -4.614 25.555 1.00 98.38 89 GLU A CA 1
ATOM 681 C C . GLU A 1 89 ? -13.227 -3.693 26.782 1.00 98.38 89 GLU A C 1
ATOM 683 O O . GLU A 1 89 ? -13.794 -4.048 27.819 1.00 98.38 89 GLU A O 1
ATOM 688 N N . ARG A 1 90 ? -12.691 -2.473 26.658 1.00 98.19 90 ARG A N 1
ATOM 689 C CA . ARG A 1 90 ? -12.713 -1.493 27.747 1.00 98.19 90 ARG A CA 1
ATOM 690 C C . ARG A 1 90 ? -14.128 -1.015 28.063 1.00 98.19 90 ARG A C 1
ATOM 692 O O . ARG A 1 90 ? -14.458 -0.873 29.236 1.00 98.19 90 ARG A O 1
ATOM 699 N N . ALA A 1 91 ? -14.944 -0.758 27.043 1.00 98.44 91 ALA A N 1
ATOM 700 C CA . ALA A 1 91 ? -16.330 -0.343 27.216 1.00 98.44 91 ALA A CA 1
ATOM 701 C C . ALA A 1 91 ? -17.138 -1.436 27.920 1.00 98.44 91 ALA A C 1
ATOM 703 O O . ALA A 1 91 ? -17.847 -1.141 28.875 1.00 98.44 91 ALA A O 1
ATOM 704 N N . LYS A 1 92 ? -16.963 -2.700 27.514 1.00 98.50 92 LYS A N 1
ATOM 705 C CA . LYS A 1 92 ? -17.605 -3.844 28.162 1.00 98.50 92 LYS A CA 1
ATOM 706 C C . LYS A 1 92 ? -17.260 -3.919 29.648 1.00 98.50 92 LYS A C 1
ATOM 708 O O . LYS A 1 92 ? -18.166 -4.018 30.464 1.00 98.50 92 LYS A O 1
ATOM 713 N N . LYS A 1 93 ? -15.977 -3.789 29.996 1.00 98.38 93 LYS A N 1
ATOM 714 C CA . LYS A 1 93 ? -15.549 -3.790 31.398 1.00 98.38 93 LYS A CA 1
ATOM 715 C C . LYS A 1 93 ? -16.174 -2.640 32.197 1.00 98.38 93 LYS A C 1
ATOM 717 O O . LYS A 1 93 ? -16.597 -2.838 33.326 1.00 98.38 93 LYS A O 1
ATOM 722 N N . MET A 1 94 ? -16.260 -1.446 31.609 1.00 98.25 94 MET A N 1
ATOM 723 C CA . MET A 1 94 ? -16.914 -0.307 32.262 1.00 98.25 94 MET A CA 1
ATOM 724 C C . MET A 1 94 ? -18.417 -0.534 32.462 1.00 98.25 94 MET A C 1
ATOM 726 O O . MET A 1 94 ? -18.953 -0.083 33.466 1.00 98.25 94 MET A O 1
ATOM 730 N N . TYR A 1 95 ? -19.096 -1.214 31.533 1.00 98.00 95 TYR A N 1
ATOM 731 C CA . TYR A 1 95 ? -20.498 -1.593 31.721 1.00 98.00 95 TYR A CA 1
ATOM 732 C C . TYR A 1 95 ? -20.661 -2.606 32.853 1.00 98.00 95 TYR A C 1
ATOM 734 O O . TYR A 1 95 ? -21.504 -2.394 33.712 1.00 98.00 95 TYR A O 1
ATOM 742 N N . GLU A 1 96 ? -19.810 -3.633 32.900 1.00 98.38 96 GLU A N 1
ATOM 743 C CA . GLU A 1 96 ? -19.809 -4.621 33.987 1.00 98.38 96 GLU A CA 1
ATOM 744 C C . GLU A 1 96 ? -19.588 -3.944 35.356 1.00 98.38 96 GLU A C 1
ATOM 746 O O . GLU A 1 96 ? -20.333 -4.211 36.292 1.00 98.38 96 GLU A O 1
ATOM 751 N N . GLU A 1 97 ? -18.649 -2.995 35.462 1.00 98.38 97 GLU A N 1
ATOM 752 C CA . GLU A 1 97 ? -18.419 -2.221 36.697 1.00 98.38 97 GLU A CA 1
ATOM 753 C C . GLU A 1 97 ? -19.637 -1.359 37.095 1.00 98.38 97 GLU A C 1
ATOM 755 O O . GLU A 1 97 ? -19.940 -1.215 38.279 1.00 98.38 97 GLU A O 1
ATOM 760 N N . VAL A 1 98 ? -20.346 -0.770 36.124 1.00 98.50 98 VAL A N 1
ATOM 761 C CA . VAL A 1 98 ? -21.567 0.011 36.391 1.00 98.50 98 VAL A CA 1
ATOM 762 C C . VAL A 1 98 ? -22.706 -0.889 36.864 1.00 98.50 98 VAL A C 1
ATOM 764 O O . VAL A 1 98 ? -23.401 -0.516 37.809 1.00 98.50 98 VAL A O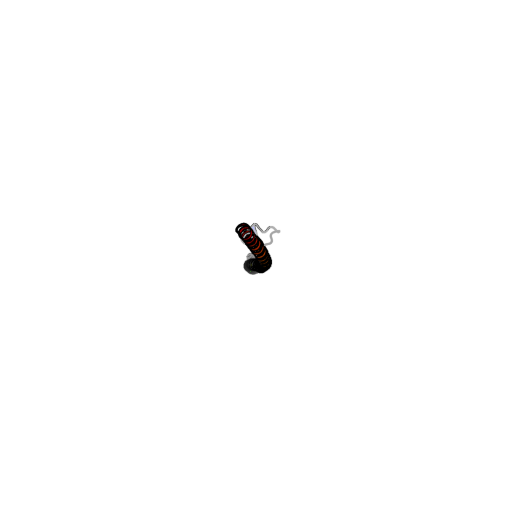 1
ATOM 767 N N . ASP A 1 99 ? -22.885 -2.048 36.230 1.00 98.44 99 ASP A N 1
ATOM 768 C CA . ASP A 1 99 ? -23.918 -3.019 36.592 1.00 98.44 99 ASP A CA 1
ATOM 769 C C . ASP A 1 99 ? -23.669 -3.576 38.004 1.00 98.44 99 ASP A C 1
ATOM 771 O O . ASP A 1 99 ? -24.592 -3.611 38.815 1.00 98.44 99 ASP A O 1
ATOM 775 N N . GLU A 1 100 ? -22.417 -3.904 38.348 1.00 98.50 100 GLU A N 1
ATOM 776 C CA . GLU A 1 100 ? -22.047 -4.343 39.702 1.00 98.50 100 GLU A CA 1
ATOM 777 C C . GLU A 1 100 ? -22.398 -3.289 40.761 1.00 98.50 100 GLU A C 1
ATOM 779 O O . GLU A 1 100 ? -23.066 -3.602 41.748 1.00 98.50 100 GLU A O 1
ATOM 784 N N . ILE A 1 101 ? -22.012 -2.025 40.542 1.00 98.38 101 ILE A N 1
ATOM 785 C CA . ILE A 1 101 ? -22.323 -0.926 41.472 1.00 98.38 101 ILE A CA 1
ATOM 786 C C . ILE A 1 101 ? -23.837 -0.716 41.584 1.00 98.38 101 ILE A C 1
ATOM 788 O O . ILE A 1 101 ? -24.356 -0.480 42.677 1.00 98.38 101 ILE A O 1
ATOM 792 N N . HIS A 1 102 ? -24.552 -0.766 40.459 1.00 98.44 102 HIS A N 1
ATOM 793 C CA . HIS A 1 102 ? -26.002 -0.617 40.441 1.00 98.44 102 HIS A CA 1
ATOM 794 C C . HIS A 1 102 ? -26.679 -1.707 41.274 1.00 98.44 102 HIS A C 1
ATOM 796 O O . HIS A 1 102 ? -27.526 -1.392 42.110 1.00 98.44 102 HIS A O 1
ATOM 802 N N . ASP A 1 103 ? -26.306 -2.967 41.067 1.00 98.50 103 ASP A N 1
ATOM 803 C CA . ASP A 1 103 ? -26.930 -4.108 41.732 1.00 98.50 103 ASP A CA 1
ATOM 804 C C . ASP A 1 103 ? -26.642 -4.122 43.236 1.00 98.50 103 ASP A C 1
ATOM 806 O O . ASP A 1 103 ? -27.533 -4.430 44.038 1.00 98.50 103 ASP A O 1
ATOM 810 N N . GLU A 1 104 ? -25.431 -3.724 43.634 1.00 98.38 104 GLU A N 1
ATOM 811 C CA . GLU A 1 104 ? -25.040 -3.587 45.037 1.00 98.38 104 GLU A CA 1
ATOM 812 C C . GLU A 1 104 ? -25.884 -2.506 45.735 1.00 98.38 104 GLU A C 1
ATOM 814 O O . GLU A 1 104 ? -26.547 -2.777 46.741 1.00 98.38 104 GLU A O 1
ATOM 819 N N . LEU A 1 105 ? -25.971 -1.310 45.137 1.00 98.44 105 LEU A N 1
ATOM 820 C CA . LEU A 1 105 ? -26.781 -0.206 45.662 1.00 98.44 105 LEU A CA 1
ATOM 821 C C . LEU A 1 105 ? -28.280 -0.521 45.658 1.00 98.44 105 LEU A C 1
ATOM 823 O O . LEU A 1 105 ? -28.992 -0.173 46.601 1.00 98.44 105 LEU A O 1
ATOM 827 N N . HIS A 1 106 ? -28.781 -1.176 44.610 1.00 98.31 106 HIS A N 1
ATOM 828 C CA . HIS A 1 106 ? -30.183 -1.569 44.512 1.00 98.31 106 HIS A CA 1
ATOM 829 C C . HIS A 1 106 ? -30.551 -2.572 45.610 1.00 98.31 106 HIS A C 1
ATOM 831 O O . HIS A 1 106 ? -31.624 -2.468 46.212 1.00 98.31 106 HIS A O 1
ATOM 837 N N . THR A 1 107 ? -29.665 -3.530 45.887 1.00 98.56 107 THR A N 1
ATOM 838 C CA . THR A 1 107 ? -29.855 -4.521 46.952 1.00 98.56 107 THR A CA 1
ATOM 839 C C . THR A 1 107 ? -29.900 -3.849 48.320 1.00 98.56 107 THR A C 1
ATOM 841 O O . THR A 1 107 ? -30.844 -4.080 49.078 1.00 98.56 107 THR A O 1
ATOM 844 N N . GLU A 1 108 ? -28.940 -2.968 48.615 1.00 98.25 108 GLU A N 1
ATOM 845 C CA . GLU A 1 108 ? -28.892 -2.248 49.891 1.00 98.25 108 GLU A CA 1
ATOM 846 C C . GLU A 1 108 ? -30.129 -1.359 50.087 1.00 98.25 108 GLU A C 1
ATOM 848 O O . GLU A 1 108 ? -30.768 -1.395 51.141 1.00 98.25 108 GLU A O 1
ATOM 853 N N . LEU A 1 109 ? -30.532 -0.618 49.051 1.00 98.31 109 LEU A N 1
ATOM 854 C CA . LEU A 1 109 ? -31.704 0.252 49.119 1.00 98.31 109 LEU A CA 1
ATOM 855 C C . LEU A 1 109 ? -33.011 -0.541 49.267 1.00 98.31 109 LEU A C 1
ATOM 857 O O . LEU A 1 109 ? -33.903 -0.119 50.004 1.00 98.31 109 LEU A O 1
ATOM 861 N N . SER A 1 110 ? -33.125 -1.693 48.600 1.00 98.25 110 SER A N 1
ATOM 862 C CA . SER A 1 110 ? -34.288 -2.581 48.728 1.00 98.25 110 SER A CA 1
ATOM 863 C C . SER A 1 110 ? -34.413 -3.126 50.149 1.00 98.25 110 SER A C 1
ATOM 865 O O . SER A 1 110 ? -35.500 -3.104 50.724 1.00 98.25 110 SER A O 1
ATOM 867 N N . GLN A 1 111 ? -33.295 -3.542 50.749 1.00 98.31 111 GLN A N 1
ATOM 868 C CA . GLN A 1 111 ? -33.288 -4.005 52.131 1.00 98.31 111 GLN A CA 1
ATOM 869 C C . GLN A 1 111 ? -33.691 -2.887 53.103 1.00 98.31 111 GLN A C 1
ATOM 871 O O . GLN A 1 111 ? -34.563 -3.092 53.946 1.00 98.31 111 GLN A O 1
ATOM 876 N N . GLN A 1 112 ? -33.124 -1.686 52.950 1.00 98.25 112 GLN A N 1
ATOM 877 C CA . GLN A 1 112 ? -33.502 -0.533 53.775 1.00 98.25 112 GLN A CA 1
ATOM 878 C C . GLN A 1 112 ? -34.992 -0.186 53.636 1.00 98.25 112 GLN A C 1
ATOM 880 O O . GLN A 1 112 ? -35.654 0.125 54.628 1.00 98.25 112 GLN A O 1
ATOM 885 N N . HIS A 1 113 ? -35.538 -0.247 52.419 1.00 98.25 113 HIS A N 1
ATOM 886 C CA . HIS A 1 113 ? -36.962 -0.032 52.175 1.00 98.25 113 HIS A CA 1
ATOM 887 C C . 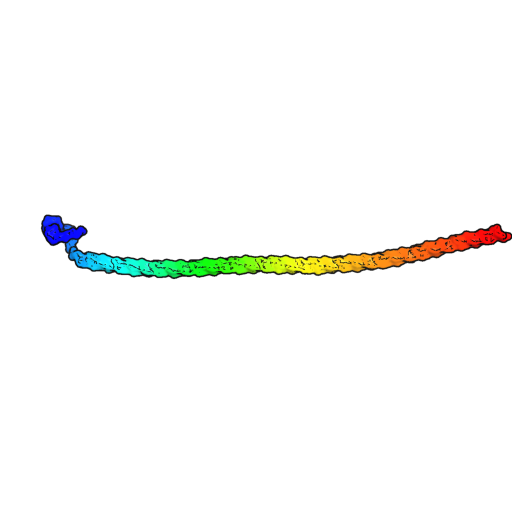HIS A 1 113 ? -37.828 -1.041 52.942 1.00 98.25 113 HIS A C 1
ATOM 889 O O . HIS A 1 113 ? -38.790 -0.642 53.606 1.00 98.25 113 HIS A O 1
ATOM 895 N N . ASP A 1 114 ? -37.488 -2.328 52.876 1.00 98.25 114 ASP A N 1
ATOM 896 C CA . ASP A 1 114 ? -38.256 -3.390 53.527 1.00 98.25 114 ASP A CA 1
ATOM 897 C C . ASP A 1 114 ? -38.203 -3.282 55.058 1.00 98.25 114 ASP A C 1
ATOM 899 O O . ASP A 1 114 ? -39.243 -3.391 55.713 1.00 98.25 114 ASP A O 1
ATOM 903 N N . GLU A 1 115 ? -37.039 -2.958 55.627 1.00 98.19 115 GLU A N 1
ATOM 904 C CA . GLU A 1 115 ? -36.873 -2.716 57.067 1.00 98.19 115 GLU A CA 1
ATOM 905 C C . GLU A 1 115 ? -37.722 -1.527 57.556 1.00 98.19 115 GLU A C 1
ATOM 907 O O . GLU A 1 115 ? -38.406 -1.609 58.583 1.00 98.19 115 GLU A O 1
ATOM 912 N N . ILE A 1 116 ? -37.731 -0.416 56.808 1.00 98.06 116 ILE A N 1
ATOM 913 C CA . ILE A 1 116 ? -38.553 0.762 57.134 1.00 98.06 116 ILE A CA 1
ATOM 914 C C . ILE A 1 116 ? -40.042 0.427 57.029 1.00 98.06 116 ILE A C 1
ATOM 916 O O . ILE A 1 116 ? -40.831 0.837 57.885 1.00 98.06 116 ILE A O 1
ATOM 920 N N . LYS A 1 117 ? -40.439 -0.320 55.996 1.00 97.88 117 LYS A N 1
ATOM 921 C CA . LYS A 1 117 ? -41.827 -0.739 55.806 1.00 97.88 117 LYS A CA 1
ATOM 922 C C . LYS A 1 117 ? -42.303 -1.619 56.961 1.00 97.88 117 LYS A C 1
ATOM 924 O O . LYS A 1 117 ? -43.351 -1.334 57.536 1.00 97.88 117 LYS A O 1
ATOM 929 N N . GLU A 1 118 ? -41.511 -2.615 57.357 1.00 97.62 118 GLU A N 1
ATOM 930 C CA . GLU A 1 118 ? -41.830 -3.479 58.497 1.00 97.62 118 GLU A CA 1
ATOM 931 C C . GLU A 1 118 ? -41.963 -2.668 59.797 1.00 97.62 118 GLU A C 1
ATOM 933 O O . GLU A 1 118 ? -42.892 -2.876 60.586 1.00 97.62 118 GLU A O 1
ATOM 938 N N . TYR A 1 119 ? -41.077 -1.690 60.010 1.00 97.25 119 TYR A N 1
ATOM 939 C CA . TYR A 1 119 ? -41.177 -0.779 61.147 1.00 97.25 119 TYR A CA 1
ATOM 940 C C . TYR A 1 119 ? -42.492 0.016 61.142 1.00 97.25 119 TYR A C 1
ATOM 942 O O . TYR A 1 119 ? -43.169 0.083 62.174 1.00 97.25 119 TYR A O 1
ATOM 950 N N . ILE A 1 120 ? -42.878 0.593 59.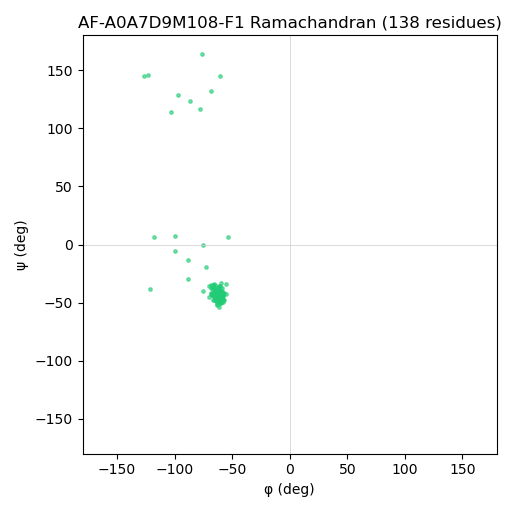998 1.00 96.38 120 ILE A N 1
ATOM 951 C CA . ILE A 1 120 ? -44.133 1.343 59.850 1.00 96.38 120 ILE A CA 1
ATOM 952 C C . ILE A 1 120 ? -45.339 0.443 60.136 1.00 96.38 120 ILE A C 1
ATOM 954 O O . ILE A 1 120 ? -46.183 0.819 60.954 1.00 96.38 120 ILE A O 1
ATOM 958 N N . ASP A 1 121 ? -45.396 -0.747 59.534 1.00 95.81 121 ASP A N 1
ATOM 959 C CA . ASP A 1 121 ? -46.490 -1.708 59.721 1.00 95.81 121 ASP A CA 1
ATOM 960 C C . ASP A 1 121 ? -46.640 -2.086 61.205 1.00 95.81 121 ASP A C 1
ATOM 962 O O . ASP A 1 121 ? -47.743 -2.104 61.765 1.00 95.81 121 ASP A O 1
ATOM 966 N N . LYS A 1 122 ? -45.514 -2.301 61.897 1.00 95.50 122 LYS A N 1
ATOM 967 C CA . LYS A 1 122 ? -45.485 -2.583 63.338 1.00 95.50 122 LYS A CA 1
ATOM 968 C C . LYS A 1 122 ? -45.983 -1.407 64.175 1.00 95.50 122 LYS A C 1
ATOM 970 O O . LYS A 1 122 ? -46.711 -1.612 65.152 1.00 95.50 122 LYS A O 1
ATOM 975 N N . VAL A 1 123 ? -45.588 -0.176 63.848 1.00 94.69 123 VAL A N 1
ATOM 976 C CA . VAL A 1 123 ? -46.067 1.025 64.549 1.00 94.69 123 VAL A CA 1
ATOM 977 C C . VAL A 1 123 ? -47.575 1.176 64.357 1.00 94.69 123 VAL A C 1
ATOM 979 O O . VAL A 1 123 ? -48.296 1.302 65.348 1.00 94.69 123 VAL A O 1
ATOM 982 N N . GLN A 1 124 ? -48.064 1.087 63.120 1.00 92.50 124 GLN A N 1
ATOM 983 C CA . GLN A 1 124 ? -49.488 1.198 62.800 1.00 92.50 124 GLN A CA 1
ATOM 984 C C . GLN A 1 124 ? -50.321 0.131 63.517 1.00 92.50 124 GLN A C 1
ATOM 986 O O . GLN A 1 124 ? -51.293 0.470 64.192 1.00 92.50 124 GLN A O 1
ATOM 991 N N . GLY A 1 125 ? -49.897 -1.137 63.479 1.00 90.19 125 GLY A N 1
ATOM 992 C CA . GLY A 1 125 ? -50.590 -2.223 64.176 1.00 90.19 125 GLY A CA 1
ATOM 993 C C . GLY A 1 125 ? -50.699 -2.003 65.690 1.00 90.19 125 GLY A C 1
ATOM 994 O O . GLY A 1 125 ? -51.735 -2.293 66.290 1.00 90.19 125 GLY A O 1
ATOM 995 N N . ASN A 1 126 ? -49.668 -1.431 66.322 1.00 86.38 126 ASN A N 1
ATOM 996 C CA . ASN A 1 126 ? -49.712 -1.084 67.746 1.00 86.38 126 ASN A CA 1
ATOM 997 C C . ASN A 1 126 ? -50.682 0.068 68.050 1.00 86.38 126 ASN A C 1
ATOM 999 O O . ASN A 1 126 ? -51.341 0.040 69.089 1.00 86.38 126 ASN A O 1
ATOM 1003 N N . PHE A 1 127 ? -50.777 1.072 67.174 1.00 77.44 127 PHE A N 1
ATOM 1004 C CA . PHE A 1 127 ? -51.740 2.167 67.326 1.00 77.44 127 PHE A CA 1
ATOM 1005 C C . PHE A 1 127 ? -53.182 1.671 67.207 1.00 77.44 127 PHE A C 1
ATOM 1007 O O . PHE A 1 127 ? -53.984 1.945 68.099 1.00 77.44 127 PHE A O 1
ATOM 1014 N N . SER A 1 128 ? -53.487 0.861 66.189 1.00 78.94 128 SER A N 1
ATOM 1015 C CA . SER A 1 128 ? -54.823 0.280 66.016 1.00 78.94 128 SER A CA 1
ATOM 1016 C C . SER A 1 128 ? -55.234 -0.601 67.202 1.00 78.94 128 SER A C 1
ATOM 1018 O O . SER A 1 128 ? -56.390 -0.586 67.612 1.00 78.94 128 SER A O 1
ATOM 1020 N N . ARG A 1 129 ? -54.290 -1.332 67.812 1.00 67.81 129 ARG A N 1
ATOM 1021 C CA . ARG A 1 129 ? -54.560 -2.154 69.005 1.00 67.81 129 ARG A CA 1
ATOM 1022 C C . ARG A 1 129 ? -54.885 -1.305 70.237 1.00 67.81 129 ARG A C 1
ATOM 1024 O O . ARG A 1 129 ? -55.844 -1.598 70.940 1.00 67.81 129 ARG A O 1
ATOM 1031 N N . LYS A 1 130 ? -54.134 -0.219 70.456 1.00 68.19 130 LYS A N 1
ATOM 1032 C CA . LYS A 1 130 ? -54.378 0.717 71.565 1.00 68.19 130 LYS A CA 1
ATOM 1033 C C . LYS A 1 130 ? -55.702 1.464 71.432 1.00 68.19 130 LYS A C 1
ATOM 1035 O O . LYS A 1 130 ? -56.330 1.741 72.449 1.00 68.19 130 LYS A O 1
ATOM 1040 N N . GLU A 1 131 ? -56.132 1.788 70.212 1.00 61.53 131 GLU A N 1
ATOM 1041 C CA . GLU A 1 131 ? -57.484 2.306 69.992 1.00 61.53 131 GLU A CA 1
ATOM 1042 C C . GLU A 1 131 ? -58.524 1.266 70.413 1.00 61.53 131 GLU A C 1
ATOM 1044 O O . GLU A 1 131 ? -59.332 1.560 71.284 1.00 61.53 131 GLU A O 1
ATOM 1049 N N . VAL A 1 132 ? -58.467 0.031 69.911 1.00 62.78 132 VAL A N 1
ATOM 1050 C CA . VAL A 1 132 ? -59.439 -1.013 70.291 1.00 62.78 132 VAL A CA 1
ATOM 1051 C C . VAL A 1 132 ? -59.489 -1.231 71.809 1.00 62.78 132 VAL A C 1
ATOM 1053 O O . VAL A 1 132 ? -60.579 -1.286 72.380 1.00 62.78 132 VAL A O 1
ATOM 1056 N N . ASP A 1 133 ? -58.340 -1.269 72.486 1.00 61.81 133 ASP A N 1
ATOM 1057 C CA . ASP A 1 133 ? -58.275 -1.420 73.946 1.00 61.81 133 ASP A CA 1
ATOM 1058 C C . ASP A 1 133 ? -58.903 -0.218 74.684 1.00 61.81 133 ASP A C 1
ATOM 1060 O O . ASP A 1 133 ? -59.629 -0.395 75.664 1.00 61.81 133 ASP A O 1
ATOM 1064 N N . SER A 1 134 ? -58.691 1.006 74.184 1.00 63.56 134 SER A N 1
ATOM 1065 C CA . SER A 1 134 ? -59.293 2.238 74.720 1.00 63.56 134 SER A CA 1
ATOM 1066 C C . SER A 1 134 ? -60.819 2.261 74.561 1.00 63.56 134 SER A C 1
ATOM 1068 O O . SER A 1 134 ? -61.540 2.590 75.502 1.00 63.56 134 SER A O 1
ATOM 1070 N N . TRP A 1 135 ? -61.335 1.846 73.399 1.00 56.50 135 TRP A N 1
ATOM 1071 C CA . TRP A 1 135 ? -62.778 1.738 73.162 1.00 56.50 135 TRP A CA 1
ATOM 1072 C C . TRP A 1 135 ? -63.412 0.618 74.002 1.00 56.50 135 TRP A C 1
ATOM 1074 O O . TRP A 1 135 ? -64.524 0.782 74.498 1.00 56.50 135 TRP A O 1
ATOM 1084 N N . THR A 1 136 ? -62.698 -0.487 74.235 1.00 59.72 136 THR A N 1
ATOM 1085 C CA . THR A 1 136 ? -63.176 -1.596 75.082 1.00 59.72 136 THR A CA 1
ATOM 1086 C C . THR A 1 136 ? -63.299 -1.176 76.552 1.00 59.72 136 THR A C 1
ATOM 1088 O O . THR A 1 136 ? -64.246 -1.574 77.226 1.00 59.72 136 THR A O 1
ATOM 1091 N N . LEU A 1 137 ? -62.391 -0.323 77.039 1.00 60.41 137 LEU A N 1
ATOM 1092 C CA . LEU A 1 137 ? -62.436 0.240 78.394 1.00 60.41 137 LEU A CA 1
ATOM 1093 C C . LEU A 1 137 ? -63.534 1.298 78.600 1.00 60.41 137 LEU A C 1
ATOM 1095 O O . LEU A 1 137 ? -63.881 1.566 79.743 1.00 60.41 137 LEU A O 1
ATOM 1099 N N . MET A 1 138 ? -64.075 1.906 77.538 1.00 55.41 138 MET A N 1
ATOM 1100 C CA . MET A 1 138 ? -65.178 2.879 77.640 1.00 55.41 138 MET A CA 1
ATOM 1101 C C . MET A 1 138 ? -66.580 2.246 77.601 1.00 55.41 138 MET A C 1
ATOM 1103 O O . MET A 1 138 ? -67.558 2.937 77.877 1.00 55.41 138 MET A O 1
ATOM 1107 N N . VAL A 1 139 ? -66.701 0.969 77.218 1.00 54.03 139 VAL A N 1
ATOM 1108 C CA . VAL A 1 139 ? -67.995 0.267 77.058 1.00 54.03 139 VAL A CA 1
ATOM 1109 C C . VAL A 1 139 ? -68.340 -0.624 78.271 1.00 54.03 139 VAL A C 1
ATOM 1111 O O . VAL A 1 139 ? -69.457 -1.135 78.353 1.00 54.03 139 VAL A O 1
ATOM 1114 N N . TYR A 1 140 ? -67.428 -0.757 79.240 1.00 45.12 140 TYR A N 1
ATOM 1115 C CA . TYR A 1 140 ? -67.669 -1.343 80.568 1.00 45.12 140 TYR A CA 1
ATOM 1116 C C . TYR A 1 140 ? -67.757 -0.254 81.638 1.00 45.12 140 TYR A C 1
ATOM 1118 O O . TYR A 1 140 ? -68.599 -0.413 82.552 1.00 45.12 140 TYR A O 1
#

Radius of gyration: 58.25 Å; Cα contacts (8 Å, |Δi|>4): 6; chains: 1; bounding box: 119×30×151 Å

Solvent-accessible surface area (backbone atoms only — not comparable to full-atom values): 7831 Å² total; per-residue (Å²): 134,91,69,55,76,67,49,40,65,76,70,49,62,55,98,83,61,88,84,74,58,69,65,62,54,53,50,54,51,48,55,52,48,52,54,50,49,53,52,49,53,51,53,52,50,52,49,53,52,52,50,53,51,51,54,51,51,52,52,52,50,53,52,51,51,52,54,47,54,51,51,52,51,53,50,50,53,52,52,53,50,56,51,50,56,54,49,52,56,51,49,50,52,53,49,51,55,49,51,51,53,48,53,53,53,50,50,54,52,50,51,54,50,51,56,52,49,52,51,50,54,53,52,51,54,52,52,58,49,51,49,54,53,54,55,56,64,72,78,111

InterPro domains:
  IPR060586 CRLF3, N-terminal coiled-coil domain [PF27984] (43-123)

Mean predicted aligned error: 11.24 Å